Protein AF-A0A8E0MC40-F1 (afdb_monomer_lite)

Radius of gyration: 12.02 Å; chains: 1; bounding box: 29×16×30 Å

Structure (mmCIF, N/CA/C/O back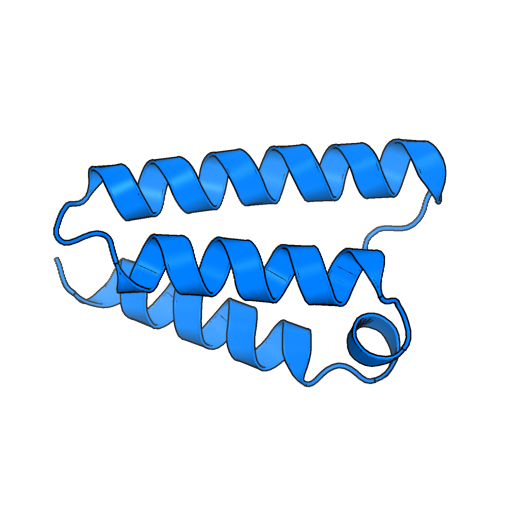bone):
data_AF-A0A8E0MC40-F1
#
_entry.id   AF-A0A8E0MC40-F1
#
loop_
_atom_site.group_PDB
_atom_site.id
_atom_site.type_symbol
_atom_site.label_atom_id
_atom_site.label_alt_id
_atom_site.label_comp_id
_atom_site.label_asym_id
_atom_site.label_entity_id
_atom_site.label_seq_id
_atom_site.pdbx_PDB_ins_code
_atom_site.Cartn_x
_atom_site.Cartn_y
_atom_site.Cartn_z
_atom_site.occupancy
_atom_site.B_iso_or_equiv
_atom_site.auth_seq_id
_atom_site.auth_comp_id
_atom_site.auth_asym_id
_atom_site.auth_atom_id
_atom_site.pdbx_PDB_model_num
ATOM 1 N N . MET A 1 1 ? -16.994 3.922 13.380 1.00 48.78 1 MET A N 1
ATOM 2 C CA . MET A 1 1 ? -15.862 4.396 12.551 1.00 48.78 1 MET A CA 1
ATOM 3 C C . MET A 1 1 ? -15.451 3.301 11.561 1.00 48.78 1 MET A C 1
ATOM 5 O O . MET A 1 1 ? -14.290 2.921 11.496 1.00 48.78 1 MET A O 1
ATOM 9 N N . THR A 1 2 ? -16.405 2.770 10.790 1.00 55.56 2 THR A N 1
ATOM 10 C CA . THR A 1 2 ? -16.191 1.558 9.970 1.00 55.56 2 THR A CA 1
ATOM 11 C C . THR A 1 2 ? -15.921 1.904 8.498 1.00 55.56 2 THR A C 1
ATOM 13 O O . THR A 1 2 ? -15.067 1.286 7.872 1.00 55.56 2 THR A O 1
ATOM 16 N N . ASP A 1 3 ? -16.487 3.007 7.994 1.00 74.06 3 ASP A N 1
ATOM 17 C CA . ASP A 1 3 ? -16.409 3.391 6.576 1.00 74.06 3 ASP A CA 1
ATOM 18 C C . ASP A 1 3 ? -15.000 3.627 6.011 1.00 74.06 3 ASP A C 1
ATOM 20 O O . ASP A 1 3 ? -14.732 3.297 4.858 1.00 74.06 3 ASP A O 1
ATOM 24 N N . LYS A 1 4 ? -14.074 4.222 6.775 1.00 77.19 4 LYS A N 1
ATOM 25 C CA . LYS A 1 4 ? -12.778 4.664 6.217 1.00 77.19 4 LYS A CA 1
ATOM 26 C C . LYS A 1 4 ? -11.817 3.506 5.951 1.00 77.19 4 LYS A C 1
ATOM 28 O O . LYS A 1 4 ? -11.147 3.504 4.919 1.00 77.19 4 LYS A O 1
ATOM 33 N N . ARG A 1 5 ? -11.766 2.517 6.853 1.00 78.62 5 ARG A N 1
ATOM 34 C CA . ARG A 1 5 ? -10.944 1.307 6.673 1.00 78.62 5 ARG A CA 1
ATOM 35 C C . ARG A 1 5 ? -11.469 0.461 5.521 1.00 78.62 5 ARG A C 1
ATOM 37 O O . ARG A 1 5 ? -10.688 0.099 4.649 1.00 78.62 5 ARG A O 1
ATOM 44 N N . GLU A 1 6 ? -12.779 0.227 5.467 1.00 81.31 6 GLU A N 1
ATOM 45 C CA . GLU A 1 6 ? -13.403 -0.517 4.365 1.00 81.31 6 GLU A CA 1
ATOM 46 C C . GLU A 1 6 ? -13.217 0.193 3.019 1.00 81.31 6 GLU A C 1
ATOM 48 O O . GLU A 1 6 ? -12.874 -0.446 2.022 1.00 81.31 6 GLU A O 1
ATOM 53 N N . THR A 1 7 ? -13.349 1.524 2.990 1.00 84.25 7 THR A N 1
ATOM 54 C CA . THR A 1 7 ? -13.088 2.316 1.779 1.00 84.25 7 THR A CA 1
ATOM 55 C C . THR A 1 7 ? -11.636 2.173 1.328 1.00 84.25 7 THR A C 1
ATOM 57 O O . THR A 1 7 ? -11.389 1.895 0.154 1.00 84.25 7 THR A O 1
ATOM 60 N N . LEU A 1 8 ? -10.669 2.298 2.244 1.00 83.56 8 LEU A N 1
ATOM 61 C CA . LEU A 1 8 ? -9.250 2.133 1.923 1.00 83.56 8 LEU A CA 1
ATOM 62 C C . LEU A 1 8 ? -8.943 0.714 1.431 1.00 83.56 8 LEU A C 1
ATOM 64 O O . LEU A 1 8 ? -8.279 0.560 0.409 1.00 83.56 8 LEU A O 1
ATOM 68 N N . MET A 1 9 ? -9.475 -0.315 2.091 1.00 85.00 9 MET A N 1
ATOM 69 C CA . MET A 1 9 ? -9.302 -1.709 1.677 1.00 85.00 9 MET A CA 1
ATOM 70 C C . MET A 1 9 ? -9.906 -1.975 0.289 1.00 85.00 9 MET A C 1
ATOM 72 O O . MET A 1 9 ? -9.300 -2.656 -0.543 1.00 85.00 9 MET A O 1
ATOM 76 N N . SER A 1 10 ? -11.071 -1.389 -0.004 1.00 86.38 10 SER A N 1
ATOM 77 C CA . SER A 1 10 ? -11.710 -1.460 -1.324 1.00 86.38 10 SER A CA 1
ATOM 78 C C . SER A 1 10 ? -10.864 -0.775 -2.402 1.00 86.38 10 SER A C 1
ATOM 80 O O . SER A 1 10 ? -10.673 -1.325 -3.489 1.00 86.38 10 SER A O 1
ATOM 82 N N . MET A 1 11 ? -10.295 0.398 -2.103 1.00 86.88 11 MET A N 1
ATOM 83 C CA . MET A 1 11 ? -9.394 1.109 -3.017 1.00 86.88 11 MET A CA 1
ATOM 84 C C . MET A 1 11 ? -8.102 0.323 -3.273 1.00 86.88 11 MET A C 1
ATOM 86 O O . MET A 1 11 ? -7.703 0.180 -4.428 1.00 86.88 11 MET A O 1
ATOM 90 N N . LEU A 1 12 ? -7.493 -0.246 -2.228 1.00 87.31 12 LEU A N 1
ATOM 91 C CA . LEU A 1 12 ? -6.311 -1.107 -2.335 1.00 87.31 12 LEU A CA 1
ATOM 92 C C . LEU A 1 12 ? -6.601 -2.359 -3.176 1.00 87.31 12 LEU A C 1
ATOM 94 O O . LEU A 1 12 ? -5.821 -2.702 -4.062 1.00 87.31 12 LEU A O 1
ATOM 98 N N . SER A 1 13 ? -7.760 -2.989 -2.973 1.00 87.00 13 SER A N 1
ATOM 99 C CA . SER A 1 13 ? -8.192 -4.153 -3.758 1.00 87.00 13 SER A CA 1
ATOM 100 C C . SER A 1 13 ? -8.386 -3.813 -5.239 1.00 87.00 13 SER A C 1
ATOM 102 O O . SER A 1 13 ? -7.966 -4.572 -6.114 1.00 87.00 13 SER A O 1
ATOM 104 N N . LYS A 1 14 ? -8.974 -2.649 -5.546 1.00 87.25 14 LYS A N 1
ATOM 105 C CA . LYS A 1 14 ? -9.116 -2.163 -6.930 1.00 87.25 14 LYS A CA 1
ATOM 106 C C . LYS A 1 14 ? -7.763 -1.870 -7.576 1.00 87.25 14 LYS A C 1
ATOM 108 O O . LYS A 1 14 ? -7.562 -2.231 -8.731 1.00 87.25 14 LYS A O 1
ATOM 113 N N . ALA A 1 15 ? -6.838 -1.258 -6.837 1.00 85.00 15 ALA A N 1
ATOM 114 C CA . ALA A 1 15 ? -5.485 -0.999 -7.319 1.00 85.00 15 ALA A CA 1
ATOM 115 C C . ALA A 1 15 ? -4.728 -2.309 -7.601 1.00 85.00 15 ALA A C 1
ATOM 117 O O . ALA A 1 15 ? -4.103 -2.439 -8.649 1.00 85.00 15 ALA A O 1
ATOM 118 N N . TYR A 1 16 ? -4.866 -3.320 -6.738 1.00 84.50 16 TYR A N 1
ATOM 119 C CA . TYR A 1 16 ? -4.274 -4.647 -6.947 1.00 84.50 16 TYR A CA 1
ATOM 120 C C . TYR A 1 16 ? -4.805 -5.361 -8.198 1.00 84.50 16 TYR A C 1
ATOM 122 O O . TYR A 1 16 ? -4.094 -6.134 -8.842 1.00 84.50 16 TYR A O 1
ATOM 130 N N . ALA A 1 17 ? -6.071 -5.120 -8.544 1.00 85.38 17 ALA A N 1
ATOM 131 C CA . ALA A 1 17 ? -6.695 -5.687 -9.733 1.00 85.38 17 ALA A CA 1
ATOM 132 C C . ALA A 1 17 ? -6.189 -5.052 -11.044 1.00 85.38 17 ALA A C 1
ATOM 134 O O . ALA A 1 17 ? -6.434 -5.612 -12.114 1.00 85.38 17 ALA A O 1
ATOM 135 N N . ASN A 1 18 ? -5.477 -3.919 -10.986 1.00 86.56 18 ASN A N 1
ATOM 136 C CA . ASN A 1 18 ? -4.897 -3.286 -12.165 1.00 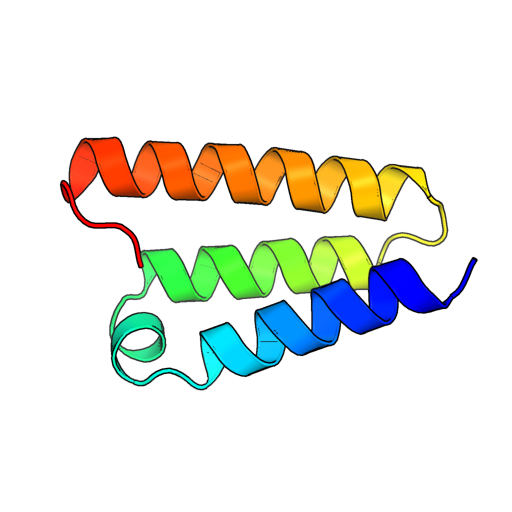86.56 18 ASN A CA 1
ATOM 137 C C . ASN A 1 18 ? -3.733 -4.145 -12.717 1.00 86.56 18 ASN A C 1
ATOM 139 O O . ASN A 1 18 ? -2.772 -4.403 -11.987 1.00 86.56 18 ASN A O 1
ATOM 143 N N . PRO A 1 19 ? -3.771 -4.573 -13.998 1.00 82.88 19 PRO A N 1
ATOM 144 C CA . PRO A 1 19 ? -2.729 -5.408 -14.599 1.00 82.88 19 PRO A CA 1
ATOM 145 C C . PRO A 1 19 ? -1.324 -4.809 -14.503 1.00 82.88 19 PRO A C 1
ATOM 147 O O . PRO A 1 19 ? -0.368 -5.549 -14.284 1.00 82.88 19 PRO A O 1
ATOM 150 N N . THR A 1 20 ? -1.202 -3.485 -14.623 1.00 79.94 20 THR A N 1
ATOM 151 C CA . THR A 1 20 ? 0.081 -2.769 -14.562 1.00 79.94 20 THR A CA 1
ATOM 152 C C . THR A 1 20 ? 0.699 -2.861 -13.169 1.00 79.94 20 THR A C 1
ATOM 154 O O . THR A 1 20 ? 1.877 -3.164 -13.024 1.00 79.94 20 THR A O 1
ATOM 157 N N . ILE A 1 21 ? -0.121 -2.694 -12.131 1.00 79.81 21 ILE A N 1
ATOM 158 C CA . ILE A 1 21 ? 0.304 -2.821 -10.733 1.00 79.81 21 ILE A CA 1
ATOM 159 C C . ILE A 1 21 ? 0.609 -4.276 -10.378 1.00 79.81 21 ILE A C 1
ATOM 161 O O . ILE A 1 21 ? 1.554 -4.558 -9.646 1.00 79.81 21 ILE A O 1
ATOM 165 N N . LYS A 1 22 ? -0.171 -5.219 -10.913 1.00 77.69 22 LYS A N 1
ATOM 166 C CA . LYS A 1 22 ? 0.022 -6.652 -10.674 1.00 77.69 22 LYS A CA 1
ATOM 167 C C . LYS A 1 22 ? 1.291 -7.197 -11.335 1.00 77.69 22 LYS A C 1
ATOM 169 O O . LYS A 1 22 ? 1.871 -8.154 -10.820 1.00 77.69 22 LYS A O 1
ATOM 174 N N . ALA A 1 23 ? 1.699 -6.608 -12.460 1.00 82.19 23 ALA A N 1
ATOM 175 C CA . ALA A 1 23 ? 2.937 -6.936 -13.160 1.00 82.19 23 ALA A CA 1
ATOM 176 C C . ALA A 1 23 ? 4.187 -6.418 -12.427 1.00 82.19 23 ALA A C 1
ATOM 178 O O . ALA A 1 23 ? 5.249 -7.019 -12.560 1.00 82.19 23 ALA A O 1
ATOM 179 N N . GLU A 1 24 ? 4.048 -5.364 -11.620 1.00 84.44 24 GLU A N 1
ATOM 180 C CA . GLU A 1 24 ? 5.139 -4.717 -10.892 1.00 84.44 24 GLU A CA 1
ATOM 181 C C . GLU A 1 24 ? 5.263 -5.261 -9.4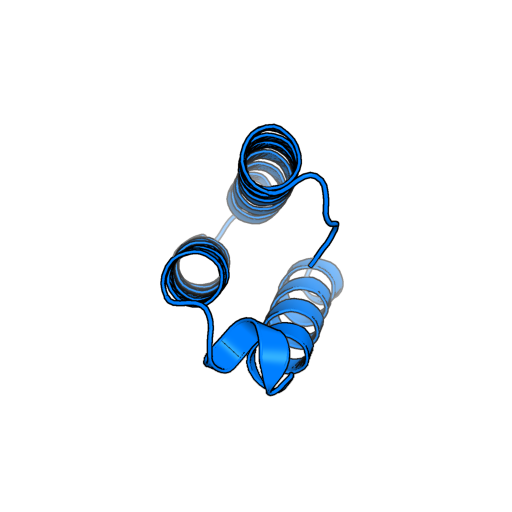54 1.00 84.44 24 GLU A C 1
ATOM 183 O O . GLU A 1 24 ? 4.444 -4.941 -8.584 1.00 84.44 24 GLU A O 1
ATOM 188 N N . PRO A 1 25 ? 6.312 -6.042 -9.131 1.00 84.56 25 PRO A N 1
ATOM 189 C CA . PRO A 1 25 ? 6.445 -6.684 -7.821 1.00 84.56 25 PRO A CA 1
ATOM 190 C C . PRO A 1 25 ? 6.509 -5.683 -6.664 1.00 84.56 25 PRO A C 1
ATOM 192 O O . PRO A 1 25 ? 5.977 -5.945 -5.585 1.00 84.56 25 PRO A O 1
ATOM 195 N N . ALA A 1 26 ? 7.144 -4.529 -6.895 1.00 82.62 26 ALA A N 1
ATOM 196 C CA . ALA A 1 26 ? 7.294 -3.479 -5.896 1.00 82.62 26 ALA A CA 1
ATOM 197 C C . ALA A 1 26 ? 5.938 -2.882 -5.501 1.00 82.62 26 ALA A C 1
ATOM 199 O O . ALA A 1 26 ? 5.645 -2.775 -4.314 1.00 82.62 26 ALA A O 1
ATOM 200 N N . LEU A 1 27 ? 5.091 -2.559 -6.483 1.00 82.50 27 LEU A N 1
ATOM 201 C CA . LEU A 1 27 ? 3.753 -2.010 -6.254 1.00 82.50 27 LEU A CA 1
ATOM 202 C C . LEU A 1 27 ? 2.827 -3.039 -5.612 1.00 82.50 27 LEU A C 1
ATOM 204 O O . LEU A 1 27 ? 2.067 -2.720 -4.696 1.00 82.50 27 LEU A O 1
ATOM 208 N N . ARG A 1 28 ? 2.939 -4.296 -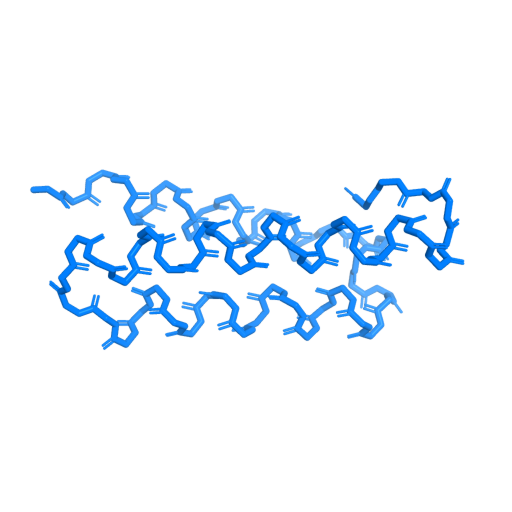6.044 1.00 86.31 28 ARG A N 1
ATOM 209 C CA . ARG A 1 28 ? 2.171 -5.400 -5.478 1.00 86.31 28 ARG A CA 1
ATOM 210 C C . ARG A 1 28 ? 2.463 -5.593 -3.986 1.00 86.31 28 ARG A C 1
ATOM 212 O O . ARG A 1 28 ? 1.533 -5.645 -3.183 1.00 86.31 28 ARG A O 1
ATOM 219 N N . ALA A 1 29 ? 3.743 -5.617 -3.610 1.00 86.75 29 ALA A N 1
ATOM 220 C CA . ALA A 1 29 ? 4.168 -5.717 -2.213 1.00 86.75 29 ALA A CA 1
ATOM 221 C C . ALA A 1 29 ? 3.705 -4.513 -1.370 1.00 86.75 29 ALA A C 1
ATOM 223 O O . ALA A 1 29 ? 3.342 -4.669 -0.202 1.00 86.75 29 ALA A O 1
ATOM 224 N N . LEU A 1 30 ? 3.679 -3.321 -1.971 1.00 85.88 30 LEU A N 1
ATOM 225 C CA . LEU A 1 30 ? 3.235 -2.069 -1.354 1.00 85.88 30 LEU A CA 1
ATOM 226 C C . LEU A 1 30 ? 1.745 -2.128 -0.970 1.00 85.88 30 LEU A C 1
ATOM 228 O O . LEU A 1 30 ? 1.368 -1.764 0.148 1.00 85.88 30 LEU A O 1
ATOM 232 N N . ILE A 1 31 ? 0.903 -2.640 -1.874 1.00 87.00 31 ILE A N 1
ATOM 233 C CA . ILE A 1 31 ? -0.536 -2.814 -1.639 1.00 87.00 31 ILE A CA 1
ATOM 234 C C . ILE A 1 31 ? -0.798 -3.905 -0.600 1.00 87.00 31 ILE A C 1
ATOM 236 O O . ILE A 1 31 ? -1.555 -3.668 0.339 1.00 87.00 31 ILE A O 1
ATOM 240 N N . GLU A 1 32 ? -0.151 -5.067 -0.724 1.00 88.19 32 GLU A N 1
ATOM 241 C CA . GLU A 1 32 ? -0.313 -6.183 0.221 1.00 88.19 32 GLU A CA 1
ATOM 242 C C . GLU A 1 32 ? 0.103 -5.773 1.648 1.00 88.19 32 GLU A C 1
ATOM 244 O O . GLU A 1 32 ? -0.609 -6.055 2.614 1.00 88.19 32 GLU A O 1
ATOM 249 N N . THR A 1 33 ? 1.206 -5.026 1.790 1.00 87.75 33 THR A N 1
ATOM 250 C CA . THR A 1 33 ? 1.690 -4.534 3.093 1.00 87.75 33 THR A CA 1
ATOM 251 C C . THR A 1 33 ? 0.715 -3.548 3.733 1.00 87.75 33 THR A C 1
ATOM 253 O O . THR A 1 33 ? 0.454 -3.631 4.935 1.00 87.75 33 THR A O 1
ATOM 256 N N . ASN A 1 34 ? 0.165 -2.611 2.956 1.00 86.69 34 ASN A N 1
ATOM 257 C CA . ASN A 1 34 ? -0.792 -1.641 3.486 1.00 86.69 34 ASN A CA 1
ATOM 258 C C . ASN A 1 34 ? -2.148 -2.277 3.796 1.00 86.69 34 ASN A C 1
ATOM 260 O O . ASN A 1 34 ? -2.718 -1.967 4.838 1.00 86.69 34 ASN A O 1
ATOM 264 N N . ALA A 1 35 ? -2.627 -3.207 2.966 1.00 85.94 35 ALA A N 1
ATOM 265 C CA . ALA A 1 35 ? -3.845 -3.965 3.242 1.00 85.94 35 ALA A CA 1
ATOM 266 C C . ALA A 1 35 ? -3.723 -4.727 4.568 1.00 85.94 35 ALA A C 1
ATOM 268 O O . ALA A 1 35 ? -4.563 -4.573 5.449 1.00 85.94 35 ALA A O 1
ATOM 269 N N . LYS A 1 36 ? -2.614 -5.445 4.772 1.00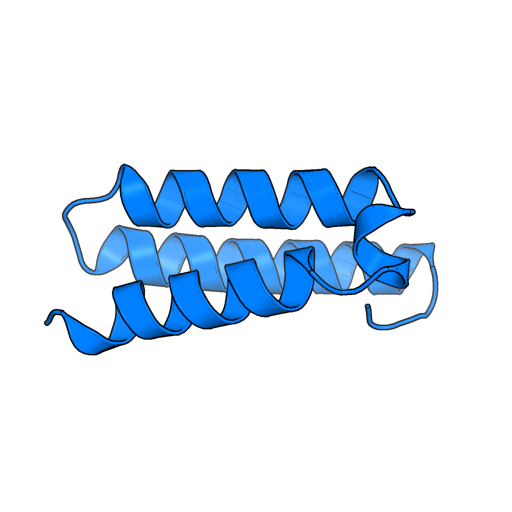 86.06 36 LYS A N 1
ATOM 270 C CA . LYS A 1 36 ? -2.360 -6.176 6.018 1.00 86.06 36 LYS A CA 1
ATOM 271 C C . LYS A 1 36 ? -2.340 -5.262 7.250 1.00 86.06 36 LYS A C 1
ATOM 273 O O . LYS A 1 36 ? -2.949 -5.590 8.259 1.00 86.06 36 LYS A O 1
ATOM 278 N N . LYS A 1 37 ? -1.715 -4.081 7.160 1.00 82.31 37 LYS A N 1
ATOM 279 C CA . LYS A 1 37 ? -1.702 -3.094 8.258 1.00 82.31 37 LYS A CA 1
ATOM 280 C C . LYS A 1 37 ? -3.088 -2.541 8.600 1.00 82.31 37 LYS A C 1
ATOM 282 O O . LYS A 1 37 ? -3.343 -2.227 9.759 1.00 82.31 37 LYS A O 1
ATOM 287 N N . VAL A 1 38 ? -3.953 -2.372 7.599 1.00 81.19 38 VAL A N 1
ATOM 288 C CA . VAL A 1 38 ? -5.336 -1.911 7.798 1.00 81.19 38 VAL A CA 1
ATOM 289 C C . VAL A 1 38 ? -6.193 -3.004 8.439 1.00 81.19 38 VAL A C 1
ATOM 291 O O . VAL A 1 38 ? -7.054 -2.679 9.252 1.00 81.19 38 VAL A O 1
ATOM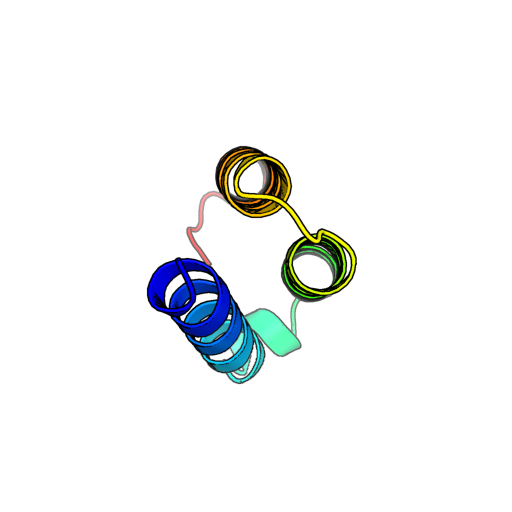 294 N N . ASP A 1 39 ? -5.940 -4.267 8.089 1.00 80.81 39 ASP A N 1
ATOM 295 C CA . ASP A 1 39 ? -6.663 -5.444 8.590 1.00 80.81 39 ASP A CA 1
ATOM 296 C C . ASP A 1 39 ? -6.271 -5.812 10.032 1.00 80.81 39 ASP A C 1
ATOM 298 O O . ASP A 1 39 ? -7.131 -6.028 10.878 1.00 80.81 39 ASP A O 1
ATOM 302 N N . GLU A 1 40 ? -4.970 -5.806 10.346 1.00 79.00 40 GLU A N 1
ATOM 303 C CA . GLU A 1 40 ? -4.443 -6.160 11.677 1.00 79.00 40 GLU A CA 1
ATOM 304 C C . GLU A 1 40 ? -4.670 -5.066 12.736 1.00 79.00 40 GLU A C 1
ATOM 306 O O . GLU A 1 40 ? -4.482 -5.292 13.932 1.00 79.00 40 GLU A O 1
ATOM 311 N N . GLY A 1 41 ? -5.023 -3.856 12.310 1.00 68.94 41 GLY A N 1
ATOM 312 C CA . GLY A 1 41 ? -5.139 -2.706 13.187 1.00 68.94 41 GLY A CA 1
ATOM 313 C C . GLY A 1 41 ? -6.573 -2.418 13.612 1.00 68.94 41 GLY A C 1
ATOM 314 O O . GLY A 1 41 ? -7.380 -1.961 12.805 1.00 68.94 41 GLY A O 1
ATOM 315 N N . ASP A 1 42 ? -6.866 -2.597 14.899 1.00 64.94 42 ASP A N 1
ATOM 316 C CA . ASP A 1 42 ? -8.210 -2.391 15.463 1.00 64.94 42 ASP A CA 1
ATOM 317 C C . ASP A 1 42 ? -8.595 -0.915 15.692 1.00 64.94 42 ASP A C 1
ATOM 319 O O . ASP A 1 42 ? -9.738 -0.606 16.024 1.00 64.94 42 ASP A O 1
ATOM 323 N N . ASP A 1 43 ? -7.658 0.015 15.483 1.00 66.06 43 ASP A N 1
ATOM 324 C CA . ASP A 1 43 ? -7.776 1.411 15.912 1.00 66.06 43 ASP A CA 1
ATOM 325 C C . ASP A 1 43 ? -7.654 2.412 14.751 1.00 66.06 43 ASP A C 1
ATOM 327 O O . ASP A 1 43 ? -6.981 2.156 13.746 1.00 66.06 43 ASP A O 1
ATOM 331 N N . ASP A 1 44 ? -8.210 3.615 14.921 1.00 70.38 44 ASP A N 1
ATOM 332 C CA . ASP A 1 44 ? -8.119 4.726 13.948 1.00 70.38 44 ASP A CA 1
ATOM 333 C C . ASP A 1 44 ? -6.655 5.074 13.587 1.00 70.38 44 ASP A C 1
ATOM 335 O O . ASP A 1 44 ? -6.354 5.557 12.491 1.00 70.38 44 ASP A O 1
ATOM 339 N N . LYS A 1 45 ? -5.712 4.762 14.486 1.00 75.62 45 LYS A N 1
ATOM 340 C CA . LYS A 1 45 ? -4.268 4.894 14.246 1.00 75.62 45 LYS A CA 1
ATOM 341 C C . LYS A 1 45 ? -3.768 4.004 13.114 1.00 75.62 45 LYS A C 1
ATOM 343 O O . LYS A 1 45 ? -2.911 4.449 12.359 1.00 75.62 45 LYS A O 1
ATOM 348 N N . ALA A 1 46 ? -4.291 2.790 12.966 1.00 76.44 46 ALA A N 1
ATOM 349 C CA . ALA A 1 46 ? -3.848 1.871 11.923 1.00 76.44 46 ALA A CA 1
ATOM 350 C C . ALA A 1 46 ? -4.199 2.386 10.526 1.00 76.44 46 ALA A C 1
ATOM 352 O O . ALA A 1 46 ? -3.367 2.335 9.622 1.00 76.44 46 ALA A O 1
ATOM 353 N N . TYR A 1 47 ? -5.388 2.978 10.381 1.00 79.69 47 TYR A N 1
ATOM 354 C CA . TYR A 1 47 ? -5.780 3.677 9.162 1.00 79.69 47 TYR A CA 1
ATOM 355 C C . TYR A 1 47 ? -4.822 4.833 8.851 1.00 79.69 47 TYR A C 1
ATOM 357 O O . TYR A 1 47 ? -4.290 4.910 7.745 1.00 79.69 47 TYR A O 1
ATOM 365 N N . VAL A 1 48 ? -4.558 5.709 9.828 1.00 82.75 48 VAL A N 1
ATOM 366 C CA . VAL A 1 48 ? -3.653 6.854 9.630 1.00 82.75 48 VAL A CA 1
ATOM 367 C C . VAL A 1 48 ? -2.249 6.377 9.259 1.00 82.75 48 VAL A C 1
ATOM 369 O O . VAL A 1 48 ? -1.678 6.863 8.287 1.00 82.75 48 VAL A O 1
ATOM 372 N N . THR A 1 49 ? -1.715 5.381 9.966 1.00 84.06 49 THR A N 1
ATOM 373 C CA . THR A 1 49 ? -0.400 4.800 9.675 1.00 84.06 49 THR A CA 1
ATOM 374 C C . THR A 1 49 ? -0.344 4.174 8.284 1.00 84.06 49 THR A C 1
ATOM 376 O O . THR A 1 49 ? 0.634 4.398 7.571 1.00 84.06 49 THR A O 1
ATOM 379 N N . ALA A 1 50 ? -1.373 3.431 7.871 1.00 83.00 50 ALA A N 1
ATOM 380 C CA . ALA A 1 50 ? -1.439 2.847 6.536 1.00 83.00 50 ALA A CA 1
ATOM 381 C C . ALA A 1 50 ? -1.479 3.926 5.446 1.00 83.00 50 ALA A C 1
ATOM 383 O O . ALA A 1 50 ? -0.710 3.861 4.494 1.00 83.00 50 ALA A O 1
ATOM 384 N N . VAL A 1 51 ? -2.296 4.972 5.603 1.00 83.88 51 VAL A N 1
ATOM 385 C CA . VAL A 1 51 ? -2.357 6.079 4.632 1.00 83.88 51 VAL A CA 1
ATOM 386 C C . VAL A 1 51 ? -1.025 6.832 4.551 1.00 83.88 51 VAL A C 1
ATOM 388 O O . VAL A 1 51 ? -0.557 7.139 3.450 1.00 83.88 51 VAL A O 1
ATOM 391 N N . THR A 1 52 ? -0.387 7.116 5.691 1.00 86.06 52 THR A N 1
ATOM 392 C CA . THR A 1 52 ? 0.925 7.781 5.723 1.00 86.06 52 THR A CA 1
ATOM 393 C C . THR A 1 52 ? 1.996 6.931 5.043 1.00 86.06 52 THR A C 1
ATOM 395 O O . THR A 1 52 ? 2.759 7.451 4.229 1.00 86.06 52 THR A O 1
ATOM 398 N N . GLN A 1 53 ? 2.031 5.628 5.334 1.00 85.94 53 GLN A N 1
ATOM 399 C CA . GLN A 1 53 ? 2.981 4.702 4.725 1.00 85.94 53 GLN A CA 1
ATOM 400 C C . GLN A 1 53 ? 2.758 4.598 3.212 1.00 85.94 53 GLN A C 1
ATOM 402 O O . GLN A 1 53 ? 3.701 4.778 2.448 1.00 85.94 53 GLN A O 1
ATOM 407 N N . LEU A 1 54 ? 1.512 4.392 2.778 1.00 86.44 54 LEU A N 1
ATOM 408 C CA . LEU A 1 54 ? 1.139 4.324 1.367 1.00 86.44 54 LEU A CA 1
ATOM 409 C C . LEU A 1 54 ? 1.583 5.582 0.605 1.00 86.44 54 LEU A C 1
ATOM 411 O O . LEU A 1 54 ? 2.180 5.483 -0.463 1.00 86.44 54 LEU A O 1
ATOM 415 N N . SER A 1 55 ? 1.355 6.766 1.181 1.00 86.38 55 SER A N 1
ATOM 416 C CA . SER A 1 55 ? 1.763 8.040 0.575 1.00 86.38 55 SER A CA 1
ATOM 417 C C . SER A 1 55 ? 3.285 8.155 0.442 1.00 86.38 55 SER A C 1
ATOM 419 O O . SER A 1 55 ? 3.790 8.618 -0.585 1.00 86.38 55 SER A O 1
ATOM 421 N N . HIS A 1 56 ? 4.027 7.717 1.464 1.00 88.31 56 HIS A N 1
ATOM 422 C CA . HIS A 1 56 ? 5.488 7.716 1.440 1.00 88.31 56 HIS A CA 1
ATOM 423 C C . HIS A 1 56 ? 6.038 6.743 0.392 1.00 88.31 56 HIS A C 1
ATOM 425 O O . HIS A 1 56 ? 6.916 7.101 -0.394 1.00 88.31 56 HIS A O 1
ATOM 431 N N . ASP A 1 57 ? 5.491 5.534 0.339 1.00 85.00 57 ASP A N 1
ATOM 432 C CA . ASP A 1 57 ? 5.977 4.482 -0.545 1.00 85.00 57 ASP A CA 1
ATOM 433 C C . ASP A 1 57 ? 5.649 4.786 -2.018 1.00 85.00 57 ASP A C 1
ATOM 435 O O . ASP A 1 57 ? 6.502 4.582 -2.882 1.00 85.00 57 ASP A O 1
ATOM 439 N N . ILE A 1 58 ? 4.473 5.361 -2.316 1.00 84.44 58 ILE A N 1
ATOM 440 C CA . ILE A 1 58 ? 4.136 5.861 -3.665 1.00 84.44 58 ILE A CA 1
ATOM 441 C C . ILE A 1 58 ? 5.080 6.999 -4.067 1.00 84.44 58 ILE A C 1
ATOM 443 O O . ILE A 1 58 ? 5.584 7.014 -5.189 1.00 84.44 58 ILE A O 1
ATOM 447 N N . SER A 1 59 ? 5.373 7.926 -3.149 1.00 85.12 59 SER A N 1
ATOM 448 C CA . SER A 1 59 ? 6.332 9.009 -3.415 1.00 85.12 59 SER A CA 1
ATOM 449 C C . SER A 1 59 ? 7.722 8.453 -3.728 1.00 85.12 59 SER A C 1
ATOM 451 O O . SER A 1 59 ? 8.381 8.904 -4.664 1.00 85.12 59 SER A O 1
ATOM 453 N N . LYS A 1 60 ? 8.163 7.432 -2.988 1.00 84.81 60 LYS A N 1
ATOM 454 C CA . LYS A 1 60 ? 9.436 6.750 -3.236 1.00 84.81 60 LYS A CA 1
ATOM 455 C C . LYS A 1 60 ? 9.441 6.014 -4.577 1.00 84.81 60 LYS A C 1
ATOM 457 O O . LYS A 1 60 ? 10.438 6.087 -5.290 1.00 84.81 60 LYS A O 1
ATOM 462 N N . TYR A 1 61 ? 8.342 5.350 -4.935 1.00 83.75 61 TYR A N 1
ATOM 463 C CA . TYR A 1 61 ? 8.191 4.714 -6.244 1.00 83.75 61 TYR A CA 1
ATOM 464 C C . TYR A 1 61 ? 8.302 5.747 -7.370 1.00 83.75 61 TYR A C 1
ATOM 466 O O . TYR A 1 61 ? 9.088 5.562 -8.296 1.00 83.75 61 TYR A O 1
ATOM 474 N N . TYR A 1 62 ? 7.614 6.885 -7.244 1.00 83.12 62 TYR A N 1
ATOM 475 C CA . TYR A 1 62 ? 7.703 7.978 -8.211 1.00 83.12 62 TYR A CA 1
ATOM 476 C C . TYR A 1 62 ? 9.129 8.529 -8.353 1.00 83.12 62 TYR A C 1
ATOM 478 O O . TYR A 1 62 ? 9.563 8.811 -9.464 1.00 83.12 62 TYR A O 1
ATOM 486 N N . LEU A 1 63 ? 9.894 8.648 -7.265 1.00 83.56 63 LEU A N 1
ATOM 487 C CA . LEU A 1 63 ? 11.286 9.116 -7.332 1.00 83.56 63 LEU A CA 1
ATOM 488 C C . LEU A 1 63 ? 12.221 8.166 -8.095 1.00 83.56 63 LEU A C 1
ATOM 490 O O . LEU A 1 63 ? 13.244 8.612 -8.603 1.00 83.56 63 LEU A O 1
ATOM 494 N N . ILE A 1 64 ? 11.893 6.875 -8.157 1.00 82.81 64 ILE A N 1
ATOM 495 C CA . ILE A 1 64 ? 12.708 5.856 -8.834 1.00 82.81 64 ILE A CA 1
ATOM 496 C C . ILE A 1 64 ? 12.233 5.649 -10.277 1.00 82.81 64 ILE A C 1
ATOM 498 O O . ILE A 1 64 ? 13.049 5.500 -11.183 1.00 82.81 64 ILE A O 1
ATOM 502 N N . HIS A 1 65 ? 10.917 5.641 -10.491 1.00 79.00 65 HIS A N 1
ATOM 503 C CA . HIS A 1 65 ? 10.294 5.260 -11.761 1.00 79.00 65 HIS A CA 1
ATOM 504 C C . HIS A 1 65 ? 9.765 6.451 -12.571 1.00 79.00 65 HIS A C 1
ATOM 506 O O . HIS A 1 65 ? 9.394 6.277 -13.728 1.00 79.00 65 HIS A O 1
ATOM 512 N N . HIS A 1 66 ? 9.711 7.653 -11.983 1.00 79.56 66 HIS A N 1
ATOM 513 C CA . HIS A 1 66 ? 9.134 8.869 -12.574 1.00 79.56 66 HIS A CA 1
ATOM 514 C C . HIS A 1 66 ? 7.707 8.688 -13.122 1.00 79.56 66 HIS A C 1
ATOM 516 O O . HIS A 1 66 ? 7.271 9.415 -14.014 1.00 79.56 66 HIS A O 1
ATOM 522 N N . ALA A 1 67 ? 6.965 7.729 -12.569 1.00 72.25 67 ALA A N 1
ATOM 523 C CA . ALA A 1 67 ? 5.601 7.401 -12.948 1.00 72.25 67 ALA A CA 1
ATOM 524 C C . ALA A 1 67 ? 4.763 7.178 -11.690 1.00 72.25 67 ALA A C 1
ATOM 526 O O . ALA A 1 67 ? 5.228 6.573 -10.720 1.00 72.25 67 ALA A O 1
ATOM 527 N N . VAL A 1 68 ? 3.537 7.704 -11.697 1.00 68.19 68 VAL A N 1
ATOM 528 C CA . VAL A 1 68 ? 2.558 7.413 -10.648 1.00 68.19 68 VAL A CA 1
ATOM 529 C C . VAL A 1 68 ? 1.833 6.122 -11.042 1.00 68.19 68 VAL A C 1
ATOM 531 O O . VAL A 1 68 ? 1.349 6.052 -12.174 1.00 68.19 68 VAL A O 1
ATOM 534 N N . PRO A 1 69 ? 1.805 5.114 -10.158 1.00 64.62 69 PRO A N 1
ATOM 535 C CA . PRO A 1 69 ? 1.156 3.833 -10.417 1.00 64.62 69 PRO A CA 1
ATOM 536 C C . PRO A 1 69 ? -0.376 3.902 -10.417 1.00 64.62 69 PRO A C 1
ATOM 538 O O . PRO A 1 69 ? -0.939 4.761 -9.699 1.00 64.62 69 PRO A O 1
#

Organism: NCBI:txid1256202

pLDDT: mean 81.02, std 7.59, range [48.78, 88.31]

InterPro domains:
  IPR015046 Lactococcin-A immunity protein-like [PF08951] (3-66)
  IPR023130 Ta0600-like superfamily [G3DSA:1.20.1440.50] (1-69)

Secondary structure (DSSP, 8-state):
--HHHHHHHHHHHHHHTSHHHHH-HHHHHHHHHHHHHHHH--SHHHHHHHHHHHHHHHHHHHHHHSS--

Sequence (69 aa):
MTDKRETLMSMLSKAYANPTIKAEPALRALIETNAKKVDEGDDDKAYVTAVTQLSHDISKYYLIHHAVP

Foldseek 3Di:
DPPLLVVLLVVLVVCCPDPVLVVDPLSNVLSVVLNVLSVVDPDPVSSVVSVVSSVVSQVVVCVVPVDRD